Protein AF-A0A9J6CZY0-F1 (afdb_monomer)

Solvent-accessible surface area (backbone atoms only — not comparable to full-atom values): 5750 Å² total; per-residue (Å²): 134,86,79,89,87,78,86,83,83,86,79,96,65,87,76,64,64,69,68,64,76,74,65,79,76,58,60,32,58,51,37,43,50,24,10,52,50,35,54,56,48,44,74,68,67,78,41,70,70,62,41,55,61,31,31,48,60,93,88,57,81,78,58,82,42,39,54,55,43,62,74,70,50,85,88,74,75,53,57,36,9,74,66,42,34,52,54,59,72,74,111

Secondary structure (DSSP, 8-state):
-------------TTSSGGGGG-PPPHHHHHHHHHHHHHHHHHHH--HHHHHHHB--TTSPPPGGGHHHHHH-SS-PPPBPHHHHHHHHT-

Structure (mmCIF, N/CA/C/O backbone):
data_AF-A0A9J6CZY0-F1
#
_entry.id   AF-A0A9J6CZY0-F1
#
loop_
_atom_site.group_PDB
_atom_site.id
_atom_site.type_symbol
_atom_site.label_atom_id
_atom_site.label_alt_id
_atom_site.label_comp_id
_atom_site.label_asym_id
_atom_site.label_entity_id
_atom_site.label_seq_id
_atom_site.pdbx_PDB_ins_code
_atom_site.Cartn_x
_atom_site.Cartn_y
_atom_site.Cartn_z
_atom_site.occupancy
_atom_site.B_iso_or_equiv
_atom_site.auth_seq_id
_atom_site.auth_comp_id
_atom_site.auth_asym_id
_atom_site.auth_atom_id
_atom_site.pdbx_PDB_model_num
ATOM 1 N N . MET A 1 1 ? 57.001 17.277 15.029 1.00 36.09 1 MET A N 1
ATOM 2 C CA . MET A 1 1 ? 56.455 17.293 13.652 1.00 36.09 1 MET A CA 1
ATOM 3 C C . MET A 1 1 ? 56.042 15.873 13.285 1.00 36.09 1 MET A C 1
ATOM 5 O O . MET A 1 1 ? 56.648 14.941 13.791 1.00 36.09 1 MET A O 1
ATOM 9 N N . ARG A 1 2 ? 54.921 15.750 12.565 1.00 39.06 2 ARG A N 1
ATOM 10 C CA . ARG A 1 2 ? 54.040 14.572 12.465 1.00 39.06 2 ARG A CA 1
ATOM 11 C C . ARG A 1 2 ? 54.709 13.298 11.933 1.00 39.06 2 ARG A C 1
ATOM 13 O O . ARG A 1 2 ? 55.545 13.355 11.040 1.00 39.06 2 ARG A O 1
ATOM 20 N N . LEU A 1 3 ? 54.247 12.184 12.509 1.00 40.81 3 LEU A N 1
ATOM 21 C CA . LEU A 1 3 ? 54.540 10.794 12.169 1.00 40.81 3 LEU A CA 1
ATOM 22 C C . LEU A 1 3 ? 54.189 10.442 10.717 1.00 40.81 3 LEU A C 1
ATOM 24 O O . LEU A 1 3 ? 53.339 11.072 10.091 1.00 40.81 3 LEU A O 1
ATOM 28 N N . GLY A 1 4 ? 54.848 9.373 10.264 1.00 45.59 4 GLY A N 1
ATOM 29 C CA . GLY A 1 4 ? 54.743 8.742 8.959 1.00 45.59 4 GLY A CA 1
ATOM 30 C C . GLY A 1 4 ? 53.328 8.576 8.411 1.00 45.59 4 GLY A C 1
ATOM 31 O O . GLY A 1 4 ? 52.401 8.156 9.099 1.00 45.59 4 GLY A O 1
ATOM 32 N N . PHE A 1 5 ? 53.222 8.843 7.116 1.00 37.44 5 PHE A N 1
ATOM 33 C CA . PHE A 1 5 ? 52.131 8.382 6.273 1.00 37.44 5 PHE A CA 1
ATOM 34 C C . PHE A 1 5 ? 52.748 7.982 4.932 1.00 37.44 5 PHE A C 1
ATOM 36 O O . PHE A 1 5 ? 52.747 8.739 3.965 1.00 37.44 5 PHE A O 1
ATOM 43 N N . LEU A 1 6 ? 53.398 6.818 4.922 1.00 45.25 6 LEU A N 1
ATOM 44 C CA . LEU A 1 6 ? 53.843 6.178 3.694 1.00 45.25 6 LEU A CA 1
ATOM 45 C C . LEU A 1 6 ? 52.810 5.106 3.325 1.00 45.25 6 LEU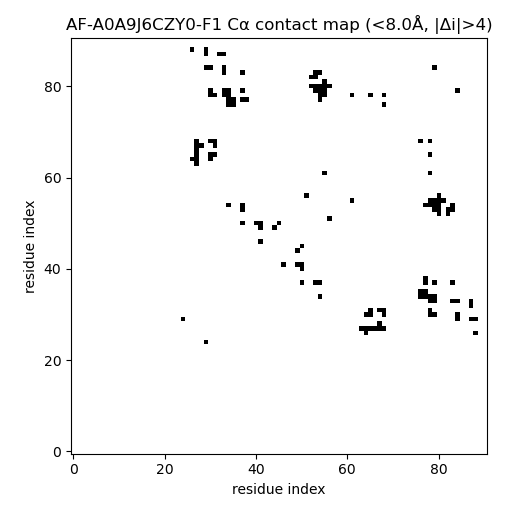 A C 1
ATOM 47 O O . LEU A 1 6 ? 52.450 4.289 4.167 1.00 45.25 6 LEU A O 1
ATOM 51 N N . VAL A 1 7 ? 52.449 5.099 2.041 1.00 47.31 7 VAL A N 1
ATOM 52 C CA . VAL A 1 7 ? 51.782 4.022 1.289 1.00 47.31 7 VAL A CA 1
ATOM 53 C C . VAL A 1 7 ? 50.274 3.878 1.510 1.00 47.31 7 VAL A C 1
ATOM 55 O O . VAL A 1 7 ? 49.861 3.216 2.448 1.00 47.31 7 VAL A O 1
ATOM 58 N N . ILE A 1 8 ? 49.480 4.464 0.599 1.00 47.25 8 ILE A N 1
ATOM 59 C CA . ILE A 1 8 ? 48.619 3.787 -0.410 1.00 47.25 8 ILE A CA 1
ATOM 60 C C . ILE A 1 8 ? 48.377 4.853 -1.507 1.00 47.25 8 ILE A C 1
ATOM 62 O O . ILE A 1 8 ? 47.571 5.757 -1.327 1.00 47.25 8 ILE A O 1
ATOM 66 N N . SER A 1 9 ? 49.252 5.029 -2.500 1.00 47.97 9 SER A N 1
ATOM 67 C CA . SER A 1 9 ? 49.282 4.309 -3.786 1.00 47.97 9 SER A CA 1
ATOM 68 C C . SER A 1 9 ? 47.899 4.001 -4.380 1.00 47.97 9 SER A C 1
ATOM 70 O O . SER A 1 9 ? 47.320 2.958 -4.112 1.00 47.97 9 SER A O 1
ATOM 72 N N . GLU A 1 10 ? 47.423 4.938 -5.199 1.00 58.88 10 GLU A N 1
ATOM 73 C CA . GLU A 1 10 ? 46.616 4.754 -6.414 1.00 58.88 10 GLU A CA 1
ATOM 74 C C . GLU A 1 10 ? 45.456 3.739 -6.400 1.00 58.88 10 GLU A C 1
ATOM 76 O O . GLU A 1 10 ? 45.618 2.556 -6.681 1.00 58.88 10 GLU A O 1
ATOM 81 N N . CYS A 1 11 ? 44.235 4.260 -6.256 1.00 44.56 11 CYS A N 1
ATOM 82 C CA . CYS A 1 11 ? 43.071 3.778 -7.003 1.00 44.56 11 CYS A CA 1
ATOM 83 C C . CYS A 1 11 ? 42.207 4.991 -7.372 1.00 44.56 11 CYS A C 1
ATOM 85 O O . CYS A 1 11 ? 41.481 5.538 -6.541 1.00 44.56 11 CYS A O 1
ATOM 87 N N . GLY A 1 12 ? 42.314 5.448 -8.620 1.00 51.03 12 GLY A N 1
ATOM 88 C CA . GLY A 1 12 ? 41.516 6.552 -9.148 1.00 51.03 12 GLY A CA 1
ATOM 89 C C . GLY A 1 12 ? 40.034 6.192 -9.210 1.00 51.03 12 GLY A C 1
ATOM 90 O O . GLY A 1 12 ? 39.607 5.579 -10.174 1.00 51.03 12 GLY A O 1
ATOM 91 N N . HIS A 1 13 ? 39.254 6.557 -8.190 1.00 53.69 13 HIS A N 1
ATOM 92 C CA . HIS A 1 13 ? 37.788 6.417 -8.162 1.00 53.69 13 HIS A CA 1
ATOM 93 C C . HIS A 1 13 ? 37.122 7.510 -7.295 1.00 53.69 13 HIS A C 1
ATOM 95 O O . HIS A 1 13 ? 36.152 7.270 -6.581 1.00 53.69 13 HIS A O 1
ATOM 101 N N . GLY A 1 14 ? 37.625 8.748 -7.359 1.00 47.56 14 GLY A N 1
ATOM 102 C CA . GLY A 1 14 ? 37.082 9.888 -6.601 1.00 47.56 14 GLY A CA 1
ATOM 103 C C . GLY A 1 14 ? 35.770 10.479 -7.142 1.00 47.56 14 GLY A C 1
ATOM 104 O O . GLY A 1 14 ? 35.129 11.266 -6.454 1.00 47.56 14 GLY A O 1
ATOM 105 N N . SER A 1 15 ? 35.335 10.101 -8.349 1.00 50.66 15 SER A N 1
ATOM 106 C CA . SER A 1 15 ? 34.181 10.726 -9.024 1.00 50.66 15 SER A CA 1
ATOM 107 C C . SER A 1 15 ? 32.868 9.938 -8.920 1.00 50.66 15 SER A C 1
ATOM 109 O O . SER A 1 15 ? 31.835 10.423 -9.370 1.00 50.66 15 SER A O 1
ATOM 111 N N . GLN A 1 16 ? 32.866 8.742 -8.317 1.00 53.12 16 GLN A N 1
ATOM 112 C CA . GLN A 1 16 ? 31.677 7.869 -8.267 1.00 53.12 16 GLN A CA 1
ATOM 113 C C . GLN A 1 16 ? 30.845 7.979 -6.977 1.00 53.12 16 GLN A C 1
ATOM 115 O O . GLN A 1 16 ? 29.785 7.362 -6.873 1.00 53.12 16 GLN A O 1
ATOM 120 N N . HIS A 1 17 ? 31.279 8.768 -5.990 1.00 54.44 17 HIS A N 1
ATOM 121 C CA . HIS A 1 17 ? 30.517 8.947 -4.747 1.00 54.44 17 HIS A CA 1
ATOM 122 C C . HIS A 1 17 ? 29.359 9.947 -4.885 1.00 54.44 17 HIS A C 1
ATOM 124 O O . HIS A 1 17 ? 28.312 9.743 -4.277 1.00 54.44 17 HIS A O 1
ATOM 130 N N . ALA A 1 18 ? 29.503 10.987 -5.715 1.00 54.31 18 ALA A N 1
ATOM 131 C CA . ALA A 1 18 ? 28.473 12.016 -5.890 1.00 54.31 18 ALA A CA 1
ATOM 132 C C . ALA A 1 18 ? 27.205 11.483 -6.585 1.00 54.31 18 ALA A C 1
ATOM 134 O O . ALA A 1 18 ? 26.093 11.856 -6.221 1.00 54.31 18 ALA A O 1
ATOM 135 N N . ALA A 1 19 ? 27.356 10.553 -7.534 1.00 56.31 19 ALA A N 1
ATOM 136 C CA . ALA A 1 19 ? 26.238 9.982 -8.290 1.00 56.31 19 ALA A CA 1
ATOM 137 C C . ALA A 1 19 ? 25.305 9.090 -7.446 1.00 56.31 19 ALA A C 1
ATOM 139 O O . ALA A 1 19 ? 24.152 8.891 -7.815 1.00 56.31 19 ALA A O 1
ATOM 140 N N . LYS A 1 20 ? 25.769 8.576 -6.297 1.00 53.78 20 LYS A N 1
ATOM 141 C CA . LYS A 1 20 ? 24.953 7.735 -5.402 1.00 53.78 20 LYS A CA 1
ATOM 142 C C . LYS A 1 20 ? 24.037 8.535 -4.471 1.00 53.78 20 LYS A C 1
ATOM 144 O O . LYS A 1 20 ? 23.152 7.951 -3.859 1.00 53.78 20 LYS A O 1
ATOM 149 N N . VAL A 1 21 ? 24.230 9.852 -4.364 1.00 56.62 21 VAL A N 1
ATOM 150 C CA . VAL A 1 21 ? 23.447 10.720 -3.462 1.00 56.62 21 VAL A CA 1
ATOM 151 C C . VAL A 1 21 ? 22.068 11.066 -4.051 1.00 56.62 21 VAL A C 1
ATOM 153 O O . VAL A 1 21 ? 21.175 11.473 -3.320 1.00 56.62 21 VAL A O 1
ATOM 156 N N . VAL A 1 22 ? 21.856 10.844 -5.356 1.00 62.53 22 VAL A N 1
ATOM 157 C CA . VAL A 1 22 ? 20.614 11.190 -6.083 1.00 62.53 22 VAL A CA 1
ATOM 158 C C . VAL A 1 22 ? 19.898 9.936 -6.606 1.00 62.53 22 VAL A C 1
ATOM 160 O O . VAL A 1 22 ? 19.261 9.953 -7.656 1.00 62.53 22 VAL A O 1
ATOM 163 N N . GLN A 1 23 ? 20.035 8.798 -5.924 1.00 69.31 23 GLN A N 1
ATOM 164 C CA . GLN A 1 23 ? 19.340 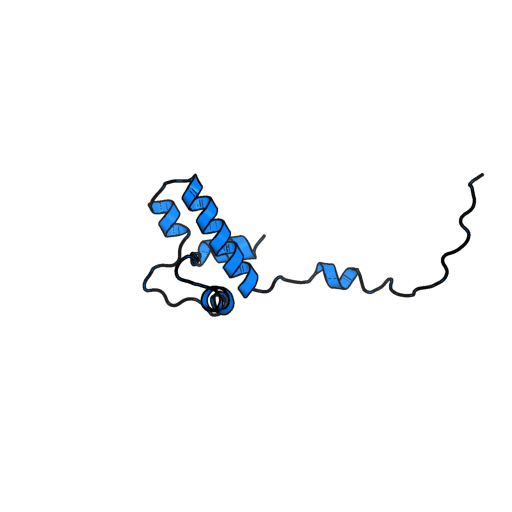7.582 -6.338 1.00 69.31 23 GLN A CA 1
ATOM 165 C C . GLN A 1 23 ? 17.980 7.500 -5.638 1.00 69.31 23 GLN A C 1
ATOM 167 O O . GLN A 1 23 ? 17.902 7.240 -4.440 1.00 69.31 23 GLN A O 1
ATOM 172 N N . ALA A 1 24 ? 16.902 7.738 -6.390 1.00 76.06 24 ALA A N 1
ATOM 173 C C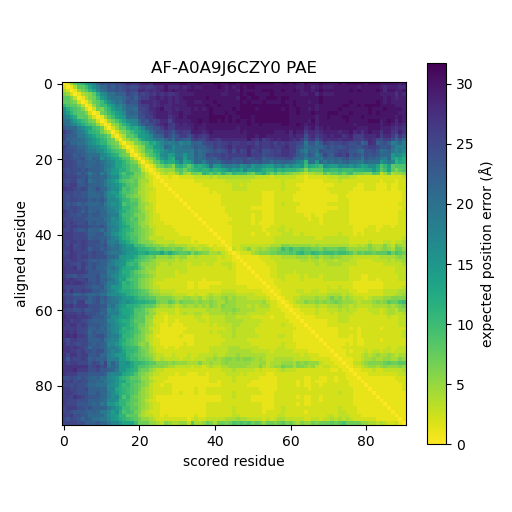A . ALA A 1 24 ? 15.547 7.517 -5.897 1.00 76.06 24 ALA A CA 1
ATOM 174 C C . ALA A 1 24 ? 15.304 6.014 -5.686 1.00 76.06 24 ALA A C 1
ATOM 176 O O . ALA A 1 24 ? 15.718 5.184 -6.501 1.00 76.06 24 ALA A O 1
ATOM 177 N N . SER A 1 25 ? 14.629 5.666 -4.589 1.00 84.56 25 SER A N 1
ATOM 178 C CA . SER A 1 25 ? 14.244 4.279 -4.320 1.00 84.56 25 SER A CA 1
ATOM 179 C C . SER A 1 25 ? 13.212 3.789 -5.341 1.00 84.56 25 SER A C 1
ATOM 181 O O . SER A 1 25 ? 12.385 4.558 -5.830 1.00 84.56 25 SER A O 1
ATOM 183 N N . ASP A 1 26 ? 13.242 2.492 -5.657 1.00 93.75 26 ASP A N 1
ATOM 184 C CA . ASP A 1 26 ? 12.257 1.878 -6.552 1.00 93.75 26 ASP A CA 1
ATOM 185 C C . ASP A 1 26 ? 10.845 2.034 -5.966 1.00 93.75 26 ASP A C 1
ATOM 187 O O . ASP A 1 26 ? 10.582 1.619 -4.834 1.00 93.75 26 ASP A O 1
ATOM 191 N N . SER A 1 27 ? 9.925 2.606 -6.745 1.00 96.00 27 SER A N 1
ATOM 192 C CA . SER A 1 27 ? 8.541 2.855 -6.312 1.00 96.00 27 SER A CA 1
ATOM 193 C C . SER A 1 27 ? 7.822 1.607 -5.785 1.00 96.00 27 SER A C 1
ATOM 195 O O . SER A 1 27 ? 6.981 1.715 -4.895 1.00 96.00 27 SER A O 1
ATOM 197 N N . ARG A 1 28 ? 8.183 0.412 -6.269 1.00 97.38 28 ARG A N 1
ATOM 198 C CA . ARG A 1 28 ? 7.604 -0.857 -5.813 1.00 97.38 28 ARG A CA 1
ATOM 199 C C . ARG A 1 28 ? 8.067 -1.224 -4.408 1.00 97.38 28 ARG A C 1
ATOM 201 O O . ARG A 1 28 ? 7.286 -1.741 -3.612 1.00 97.38 28 ARG A O 1
ATOM 208 N N . LEU A 1 29 ? 9.328 -0.924 -4.090 1.00 96.75 29 LEU A N 1
ATOM 209 C CA . LEU A 1 29 ? 9.867 -1.080 -2.740 1.00 96.75 29 LEU A CA 1
ATOM 210 C C . LEU A 1 29 ? 9.260 -0.048 -1.792 1.00 96.75 29 LEU A C 1
ATOM 212 O O . LEU A 1 29 ? 8.869 -0.412 -0.686 1.00 96.75 29 LEU A O 1
ATOM 216 N N . ILE A 1 30 ? 9.122 1.207 -2.229 1.00 97.62 30 ILE A N 1
ATOM 217 C CA . ILE A 1 30 ? 8.466 2.260 -1.439 1.00 97.62 30 ILE A CA 1
ATOM 218 C C . ILE A 1 30 ? 7.031 1.848 -1.090 1.00 97.62 30 ILE A C 1
ATOM 220 O O . ILE A 1 30 ? 6.648 1.901 0.077 1.00 97.62 30 ILE A O 1
ATOM 224 N N . TYR A 1 31 ? 6.264 1.353 -2.066 1.00 98.12 31 TYR A N 1
ATOM 225 C CA . TYR A 1 31 ? 4.890 0.897 -1.850 1.00 98.12 31 TYR A CA 1
ATOM 226 C C . TYR A 1 31 ? 4.814 -0.279 -0.863 1.00 98.12 31 TYR A C 1
ATOM 228 O O . TYR A 1 31 ? 3.986 -0.284 0.051 1.00 98.12 31 TYR A O 1
ATOM 236 N N . TYR A 1 32 ? 5.723 -1.253 -0.980 1.00 97.88 32 TYR A N 1
ATOM 237 C CA . TYR A 1 32 ? 5.846 -2.344 -0.010 1.00 97.88 32 TYR A CA 1
ATOM 238 C C . TYR A 1 32 ? 6.143 -1.826 1.412 1.00 97.88 32 TYR A C 1
ATOM 240 O O . TYR A 1 32 ? 5.501 -2.246 2.380 1.00 97.88 32 TYR A O 1
ATOM 248 N N . MET A 1 33 ? 7.067 -0.869 1.547 1.00 97.75 33 MET A N 1
ATOM 249 C CA . MET A 1 33 ? 7.403 -0.254 2.837 1.00 97.75 33 MET A CA 1
ATOM 250 C C . MET A 1 33 ? 6.242 0.560 3.412 1.00 97.75 33 MET A C 1
ATOM 252 O O . MET A 1 33 ? 5.982 0.484 4.613 1.00 97.75 33 MET A O 1
ATOM 256 N N . ALA A 1 34 ? 5.485 1.275 2.582 1.00 98.12 34 ALA A N 1
ATOM 257 C CA . ALA A 1 34 ? 4.284 1.979 3.014 1.00 98.12 34 ALA A CA 1
ATOM 258 C C . ALA A 1 34 ? 3.223 1.013 3.576 1.00 98.12 34 ALA A C 1
ATOM 260 O O . ALA A 1 34 ? 2.601 1.312 4.597 1.00 98.12 34 ALA A O 1
ATOM 261 N N . GLY A 1 35 ? 3.082 -0.188 3.005 1.00 97.56 35 GLY A N 1
ATOM 262 C CA . GLY A 1 35 ? 2.254 -1.256 3.579 1.00 97.56 35 GLY A CA 1
ATOM 263 C C . GLY A 1 35 ? 2.727 -1.721 4.965 1.00 97.56 35 GLY A C 1
ATOM 264 O O . GLY A 1 35 ? 1.920 -1.954 5.871 1.00 97.56 35 GLY A O 1
ATOM 265 N N . TYR A 1 36 ? 4.044 -1.799 5.179 1.00 96.88 36 TYR A N 1
ATOM 266 C CA . TYR A 1 36 ? 4.617 -2.093 6.496 1.00 96.88 36 TYR A CA 1
ATOM 267 C C . TYR A 1 36 ? 4.350 -0.974 7.514 1.00 96.88 36 TYR A C 1
ATOM 269 O O . TYR A 1 36 ? 3.964 -1.262 8.653 1.00 96.88 36 TYR A O 1
ATOM 277 N N . VAL A 1 37 ? 4.489 0.292 7.103 1.00 96.81 37 VAL A N 1
ATOM 278 C CA . VAL A 1 37 ? 4.130 1.457 7.928 1.00 96.81 37 VAL A CA 1
ATOM 279 C C . VAL A 1 37 ? 2.658 1.384 8.325 1.00 96.81 37 VAL A C 1
ATOM 281 O O . VAL A 1 37 ? 2.357 1.483 9.512 1.00 96.81 37 VAL A O 1
ATOM 284 N N . ALA A 1 38 ? 1.751 1.106 7.380 1.00 96.75 38 ALA A N 1
ATOM 285 C CA . ALA A 1 38 ? 0.327 0.936 7.674 1.00 9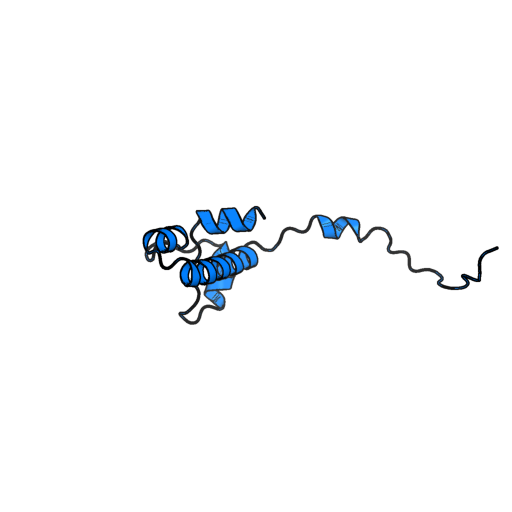6.75 38 ALA A CA 1
ATOM 286 C C . ALA A 1 38 ? 0.101 -0.125 8.761 1.00 96.75 38 ALA A C 1
ATOM 288 O O . ALA A 1 38 ? -0.584 0.133 9.750 1.00 96.75 38 ALA A O 1
ATOM 289 N N . ARG A 1 39 ? 0.741 -1.296 8.633 1.00 95.31 39 ARG A N 1
ATOM 290 C CA . ARG A 1 39 ? 0.628 -2.382 9.619 1.00 95.31 39 ARG A CA 1
ATOM 291 C C . ARG A 1 39 ? 1.072 -1.948 11.014 1.00 95.31 39 ARG A C 1
ATOM 293 O O . ARG A 1 39 ? 0.390 -2.251 11.993 1.00 95.31 39 ARG A O 1
ATOM 300 N N . LYS A 1 40 ? 2.214 -1.264 11.120 1.00 95.38 40 LYS A N 1
ATOM 301 C CA . LYS A 1 40 ? 2.746 -0.794 12.408 1.00 95.38 40 LYS A CA 1
ATOM 302 C C . LYS A 1 40 ? 1.860 0.278 13.033 1.00 95.38 40 LYS A C 1
ATOM 304 O O . LYS A 1 40 ? 1.582 0.198 14.227 1.00 95.38 40 LYS A O 1
ATOM 309 N N . SER A 1 41 ? 1.373 1.217 12.229 1.00 94.94 41 SER A N 1
ATOM 310 C CA . SER A 1 41 ? 0.466 2.271 12.676 1.00 94.94 41 SER A CA 1
ATOM 311 C C . SER A 1 41 ? -0.853 1.696 13.189 1.00 94.94 41 SER A C 1
ATOM 313 O O . SER A 1 41 ? -1.244 1.988 14.312 1.00 94.94 41 SER A O 1
ATOM 315 N N . ILE A 1 42 ? -1.497 0.793 12.442 1.00 94.62 42 ILE A N 1
ATOM 316 C CA . ILE A 1 42 ? -2.771 0.167 12.844 1.00 94.62 42 ILE A CA 1
ATOM 317 C C . ILE A 1 42 ? -2.628 -0.606 14.158 1.00 94.62 42 ILE A C 1
ATOM 319 O O . ILE A 1 42 ? -3.473 -0.483 15.047 1.00 94.62 42 ILE A O 1
ATOM 323 N N . ALA A 1 43 ? -1.533 -1.358 14.312 1.00 93.00 43 ALA A N 1
ATOM 324 C CA . ALA A 1 43 ? -1.246 -2.085 15.546 1.00 93.00 43 ALA A CA 1
ATOM 325 C C . ALA A 1 43 ? -1.093 -1.155 16.767 1.00 93.00 43 ALA A C 1
ATOM 327 O O . ALA A 1 43 ? -1.365 -1.576 17.891 1.00 93.00 43 ALA A O 1
ATOM 328 N N . CYS A 1 44 ? -0.679 0.098 16.552 1.00 92.31 44 CYS A N 1
ATOM 329 C CA . CYS A 1 44 ? -0.486 1.097 17.599 1.00 92.31 44 CYS A CA 1
ATOM 330 C C . CYS A 1 44 ? -1.768 1.892 17.899 1.00 92.31 44 CYS A C 1
ATOM 332 O O . CYS A 1 44 ? -2.178 2.001 19.052 1.00 92.31 44 CYS A O 1
ATOM 334 N N . THR A 1 45 ? -2.421 2.436 16.869 1.00 84.88 45 THR A N 1
ATOM 335 C CA . THR A 1 45 ? -3.447 3.478 17.023 1.00 84.88 45 THR A CA 1
ATOM 336 C C . THR A 1 45 ? -4.834 2.925 17.377 1.00 84.88 45 THR A C 1
ATOM 338 O O . THR A 1 45 ? -5.660 3.687 17.865 1.00 84.88 45 THR A O 1
ATOM 341 N N . LYS A 1 46 ? -5.118 1.625 17.159 1.00 85.38 46 LYS A N 1
ATOM 342 C CA . LYS A 1 46 ? -6.407 0.938 17.459 1.00 85.38 46 LYS A CA 1
ATOM 343 C C . LYS A 1 46 ? -7.686 1.705 17.047 1.00 85.38 46 LYS A C 1
ATOM 345 O O . LYS A 1 46 ? -8.770 1.422 17.547 1.00 85.38 46 LYS A O 1
ATOM 350 N N . CYS A 1 47 ? -7.574 2.658 16.124 1.00 93.31 47 CYS A N 1
ATOM 351 C CA . CYS A 1 47 ? -8.663 3.495 15.637 1.00 93.31 47 CYS A CA 1
ATO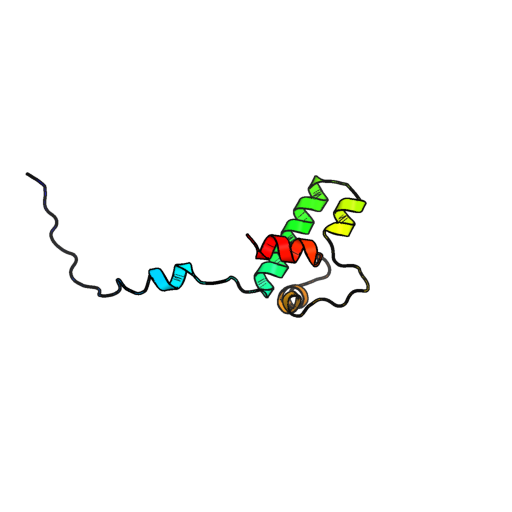M 352 C C . CYS A 1 47 ? -9.090 3.009 14.251 1.00 93.31 47 CYS A C 1
ATOM 354 O O . CYS A 1 47 ? -8.266 2.923 13.333 1.00 93.31 47 CYS A O 1
ATOM 356 N N . ALA A 1 48 ? -10.375 2.688 14.098 1.00 93.00 48 ALA A N 1
ATOM 357 C CA . ALA A 1 48 ? -10.920 2.160 12.850 1.00 93.00 48 ALA A CA 1
A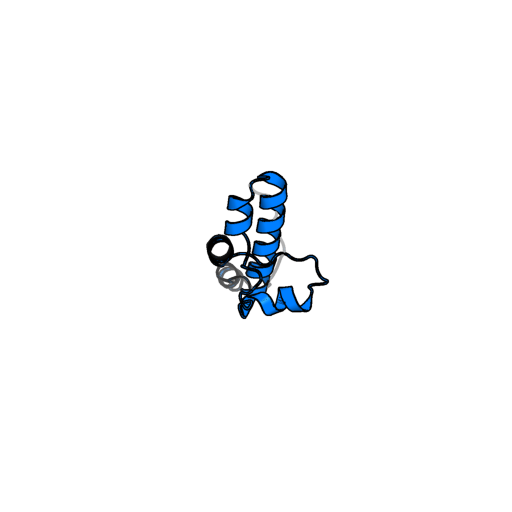TOM 358 C C . ALA A 1 48 ? -10.839 3.184 11.708 1.00 93.00 48 ALA A C 1
ATOM 360 O O . ALA A 1 48 ? -10.388 2.842 10.618 1.00 93.00 48 ALA A O 1
ATOM 361 N N . GLU A 1 49 ? -11.183 4.445 11.978 1.00 94.06 49 GLU A N 1
ATOM 362 C CA . GLU A 1 49 ? -11.131 5.519 10.982 1.00 94.06 49 GLU A CA 1
ATOM 363 C C . GLU A 1 49 ? -9.695 5.763 10.500 1.00 94.06 49 GLU A C 1
ATOM 365 O O . GLU A 1 49 ? -9.433 5.789 9.297 1.00 94.06 49 GLU A O 1
ATOM 370 N N . CYS A 1 50 ? -8.728 5.837 11.425 1.00 92.50 50 CYS A N 1
ATOM 371 C CA . CYS A 1 50 ? -7.315 5.950 11.059 1.00 92.50 50 CYS A CA 1
ATOM 372 C C . CYS A 1 50 ? -6.862 4.755 10.212 1.00 92.50 50 CYS A C 1
ATOM 374 O O . CYS A 1 50 ? -6.155 4.933 9.226 1.00 92.50 50 CYS A O 1
ATOM 376 N N . SER A 1 51 ? -7.293 3.540 10.561 1.00 93.75 51 SER A N 1
ATOM 377 C CA . SER A 1 51 ? -6.947 2.333 9.802 1.00 93.75 51 SER A CA 1
ATOM 378 C C . SER A 1 51 ? -7.479 2.393 8.369 1.00 93.75 51 SER A C 1
ATOM 380 O O . SER A 1 51 ? -6.752 2.062 7.437 1.00 93.75 51 SER A O 1
ATOM 382 N N . GLN A 1 52 ? -8.708 2.877 8.177 1.00 94.56 52 GLN A N 1
ATOM 383 C CA . GLN A 1 52 ? -9.294 3.071 6.849 1.00 94.56 52 GLN A CA 1
ATOM 384 C C . GLN A 1 52 ? -8.545 4.127 6.031 1.00 94.56 52 GLN A C 1
ATOM 386 O O . GLN A 1 52 ? -8.356 3.944 4.836 1.00 94.56 52 GLN A O 1
ATOM 391 N N . GLN A 1 53 ? -8.063 5.205 6.657 1.00 95.25 53 GLN A N 1
ATOM 392 C CA . GLN A 1 53 ? -7.278 6.221 5.947 1.00 95.25 53 GLN A CA 1
ATOM 393 C C . GLN A 1 53 ? -5.877 5.742 5.539 1.00 95.25 53 GLN A C 1
ATOM 395 O O . GLN A 1 53 ? -5.285 6.293 4.607 1.00 95.25 53 GLN A O 1
ATOM 400 N N . LEU A 1 54 ? -5.331 4.734 6.223 1.00 96.88 54 LEU A N 1
ATOM 401 C CA . LEU A 1 54 ? -4.002 4.180 5.952 1.00 96.88 54 LEU A CA 1
ATOM 402 C C . LEU A 1 54 ? -4.007 3.068 4.901 1.00 96.88 54 LEU A C 1
ATOM 404 O O . LEU A 1 54 ? -2.947 2.765 4.353 1.00 96.88 54 LEU A O 1
ATOM 408 N N . LEU A 1 55 ? -5.161 2.463 4.618 1.00 96.88 55 LEU A N 1
ATOM 409 C CA . LEU A 1 55 ? -5.282 1.311 3.729 1.00 96.88 55 LEU A CA 1
ATOM 410 C C . LEU A 1 55 ? -6.007 1.651 2.431 1.00 96.88 55 LEU A C 1
ATOM 412 O O . LEU A 1 55 ? -6.878 2.515 2.385 1.00 96.88 55 LEU A O 1
ATOM 416 N N . GLN A 1 56 ? -5.640 0.941 1.372 1.00 96.44 56 GLN A N 1
ATOM 417 C CA . GLN A 1 56 ? -6.406 0.920 0.135 1.00 96.44 56 GLN A CA 1
ATOM 418 C C . GLN A 1 56 ? -7.776 0.268 0.382 1.00 96.44 56 GLN A C 1
ATOM 420 O O . GLN A 1 56 ? -7.891 -0.691 1.154 1.00 96.44 56 GLN A O 1
ATOM 425 N N . ALA A 1 57 ? -8.820 0.780 -0.274 1.00 93.19 57 ALA A N 1
ATOM 426 C CA . ALA A 1 57 ? -10.145 0.174 -0.222 1.00 93.19 57 ALA A CA 1
ATOM 427 C C . ALA A 1 57 ? -10.136 -1.217 -0.878 1.00 93.19 57 ALA A C 1
ATOM 429 O O . ALA A 1 57 ? -9.413 -1.461 -1.842 1.00 93.19 57 ALA A O 1
ATOM 430 N N . LYS A 1 58 ? -10.963 -2.134 -0.363 1.00 87.50 58 LYS A N 1
ATOM 431 C CA . LYS A 1 58 ? -10.971 -3.544 -0.789 1.00 87.50 58 LYS A CA 1
ATOM 432 C C . LYS A 1 58 ? -11.320 -3.735 -2.271 1.00 87.50 58 LYS A C 1
ATOM 434 O O . LYS A 1 58 ? -10.809 -4.661 -2.890 1.00 87.50 58 LYS A O 1
ATOM 439 N N . ASP A 1 59 ? -12.164 -2.863 -2.812 1.00 89.56 59 ASP A N 1
ATOM 440 C CA . ASP A 1 59 ? -12.650 -2.932 -4.196 1.00 89.56 59 ASP A CA 1
ATOM 441 C C . ASP A 1 59 ? -11.808 -2.090 -5.171 1.00 89.56 59 ASP A C 1
ATOM 443 O O . ASP A 1 59 ? -12.087 -2.041 -6.367 1.00 89.56 59 ASP A O 1
ATOM 447 N N . GLU A 1 60 ? -10.771 -1.411 -4.675 1.00 92.19 60 GLU A N 1
ATOM 448 C CA . GLU A 1 60 ? -9.892 -0.594 -5.504 1.00 92.19 60 GLU A CA 1
ATOM 449 C C . GLU A 1 60 ? -8.801 -1.459 -6.140 1.00 92.19 60 GLU A C 1
ATOM 451 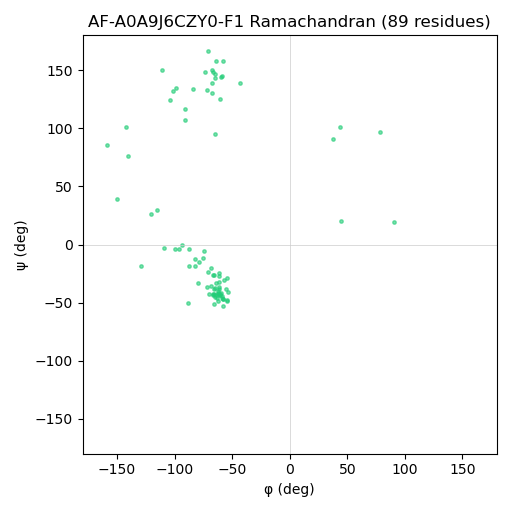O O . GLU A 1 60 ? -8.155 -2.266 -5.468 1.00 92.19 60 GLU A O 1
ATOM 456 N N . SER A 1 61 ? -8.565 -1.272 -7.442 1.00 93.62 61 SER A N 1
ATOM 457 C CA . SER A 1 61 ? -7.463 -1.943 -8.131 1.00 93.62 61 SER A CA 1
ATOM 458 C C . SER A 1 61 ? -6.119 -1.413 -7.617 1.00 93.62 61 SER A C 1
ATOM 460 O O . SER A 1 61 ? -5.910 -0.198 -7.627 1.00 93.62 61 SER A O 1
ATOM 462 N N . PRO A 1 62 ? -5.166 -2.284 -7.238 1.00 93.44 62 PRO A N 1
ATOM 463 C CA . PRO A 1 62 ? -3.831 -1.849 -6.850 1.00 93.44 62 PRO A CA 1
ATOM 464 C C . PRO A 1 62 ? -3.123 -1.084 -7.982 1.00 93.44 62 PRO A C 1
ATOM 466 O O . PRO A 1 62 ? -3.276 -1.444 -9.155 1.00 93.44 62 PRO A O 1
ATOM 469 N N . PRO A 1 63 ? -2.313 -0.059 -7.663 1.00 96.12 63 PRO A N 1
ATOM 470 C CA . PRO A 1 63 ? -1.512 0.650 -8.656 1.00 96.12 63 PRO A CA 1
ATOM 471 C C . PRO A 1 63 ? -0.355 -0.222 -9.169 1.00 96.12 63 PRO A C 1
ATOM 473 O O . PRO A 1 63 ? 0.038 -1.198 -8.535 1.00 96.12 63 PRO A O 1
ATOM 476 N N . ALA A 1 64 ? 0.291 0.178 -10.271 1.00 96.94 64 ALA A N 1
ATOM 477 C CA . ALA A 1 64 ? 1.447 -0.544 -10.829 1.00 96.94 64 ALA A CA 1
ATOM 478 C C . ALA A 1 64 ? 2.616 -0.713 -9.829 1.00 96.94 64 ALA A C 1
ATOM 480 O O . ALA A 1 64 ? 3.328 -1.723 -9.848 1.00 96.94 64 ALA A O 1
ATOM 481 N N . ALA A 1 65 ? 2.781 0.246 -8.912 1.00 96.69 65 ALA A N 1
ATOM 482 C CA . ALA A 1 65 ? 3.758 0.173 -7.824 1.00 96.69 65 ALA A CA 1
ATOM 483 C C . ALA A 1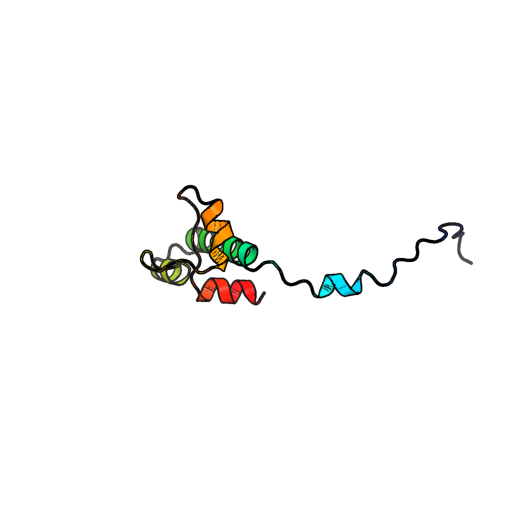 65 ? 3.509 -1.021 -6.880 1.00 96.69 65 ALA A C 1
ATOM 485 O O . ALA A 1 65 ? 4.445 -1.543 -6.284 1.00 96.69 65 ALA A O 1
ATOM 486 N N . ALA A 1 66 ? 2.279 -1.531 -6.801 1.00 97.19 66 ALA A N 1
ATOM 487 C CA . ALA A 1 66 ? 1.943 -2.693 -5.988 1.00 97.19 66 ALA A CA 1
ATOM 488 C C . ALA A 1 66 ? 2.425 -4.028 -6.581 1.00 97.19 66 ALA A C 1
ATOM 490 O O . ALA A 1 66 ? 2.290 -5.054 -5.923 1.00 97.19 66 ALA A O 1
ATOM 491 N N . SER A 1 67 ? 2.993 -4.045 -7.793 1.00 97.56 67 SER A N 1
ATOM 492 C CA . SER A 1 67 ? 3.424 -5.276 -8.479 1.00 97.56 67 SER A CA 1
ATOM 493 C C . SER A 1 67 ? 4.363 -6.154 -7.646 1.00 97.56 67 SER A C 1
ATOM 495 O O . SER A 1 67 ? 4.191 -7.371 -7.625 1.00 97.56 67 SER A O 1
ATOM 497 N N . LEU A 1 68 ? 5.315 -5.559 -6.917 1.00 97.19 68 LEU A N 1
ATOM 498 C CA . LEU A 1 68 ? 6.177 -6.311 -6.001 1.00 97.19 68 LEU A CA 1
ATOM 499 C C . LEU A 1 68 ? 5.376 -6.892 -4.836 1.00 97.19 68 LEU A C 1
ATOM 501 O O . LEU A 1 68 ? 5.483 -8.085 -4.571 1.00 97.19 68 LEU A O 1
ATOM 505 N N . THR A 1 69 ? 4.581 -6.058 -4.157 1.00 97.00 69 THR A N 1
ATOM 506 C CA . THR A 1 69 ? 3.738 -6.480 -3.031 1.00 97.00 69 THR A CA 1
ATOM 507 C C . THR A 1 69 ? 2.840 -7.638 -3.443 1.00 97.00 69 THR A C 1
ATOM 509 O O . THR A 1 69 ? 2.848 -8.660 -2.771 1.00 97.00 69 THR A O 1
ATOM 512 N N . ALA A 1 70 ? 2.157 -7.528 -4.584 1.00 96.56 70 ALA A N 1
ATOM 513 C CA . ALA A 1 70 ? 1.291 -8.570 -5.123 1.00 96.56 70 ALA A CA 1
ATOM 514 C C . ALA A 1 70 ? 2.049 -9.863 -5.453 1.00 96.56 70 ALA A C 1
ATOM 516 O O . ALA A 1 70 ? 1.557 -10.947 -5.158 1.00 96.56 70 ALA A O 1
ATOM 517 N N . ALA A 1 71 ? 3.259 -9.767 -6.012 1.00 97.44 71 ALA A N 1
ATOM 518 C CA . ALA A 1 71 ? 4.069 -10.939 -6.344 1.00 97.44 71 ALA A CA 1
ATOM 519 C C . ALA A 1 71 ? 4.529 -11.736 -5.110 1.00 97.44 71 ALA A C 1
ATOM 521 O O . ALA A 1 71 ? 4.792 -12.934 -5.220 1.00 97.44 71 ALA A O 1
ATOM 522 N N . VAL A 1 72 ? 4.648 -11.087 -3.947 1.00 96.38 72 VAL A N 1
ATOM 523 C CA . VAL A 1 72 ? 5.114 -11.724 -2.701 1.00 96.38 72 VAL A CA 1
ATOM 524 C C . VAL A 1 72 ? 4.014 -11.897 -1.653 1.00 96.38 72 VAL A C 1
ATOM 526 O O . VAL A 1 72 ? 4.269 -12.477 -0.595 1.00 96.38 72 VAL A O 1
ATOM 529 N N . ASP A 1 73 ? 2.801 -11.416 -1.924 1.00 95.31 73 ASP A N 1
ATOM 530 C CA . ASP A 1 73 ? 1.681 -11.523 -0.999 1.00 95.31 73 ASP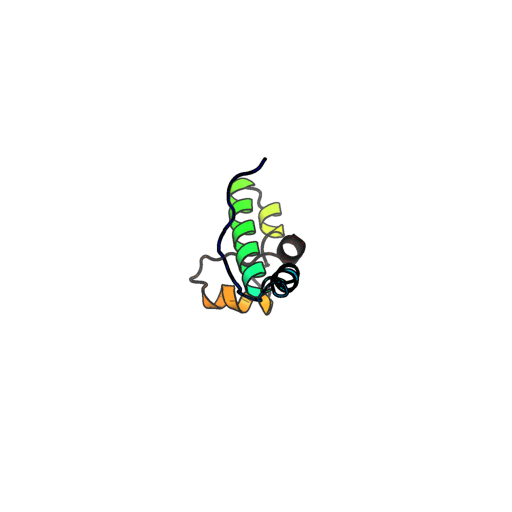 A CA 1
ATOM 531 C C . ASP A 1 73 ? 1.160 -12.956 -0.913 1.00 95.31 73 ASP A C 1
ATOM 533 O O . ASP A 1 73 ? 0.926 -13.639 -1.907 1.00 95.31 73 ASP A O 1
ATOM 537 N N . ARG A 1 74 ? 0.966 -13.408 0.324 1.00 94.00 74 ARG A N 1
ATOM 538 C CA . ARG A 1 74 ? 0.427 -14.729 0.670 1.00 94.00 74 ARG A CA 1
ATOM 539 C C . ARG A 1 74 ? -0.850 -14.605 1.504 1.00 94.00 74 ARG A C 1
ATOM 541 O O . ARG A 1 74 ? -1.145 -15.480 2.311 1.00 94.00 74 ARG A O 1
ATOM 548 N N . GLY A 1 75 ? -1.570 -13.493 1.344 1.00 90.81 75 GLY A N 1
ATOM 549 C CA . GLY A 1 75 ? -2.820 -13.191 2.045 1.00 90.81 75 GLY A CA 1
ATOM 550 C C . GLY A 1 75 ? -2.635 -12.435 3.360 1.00 90.81 75 GLY A C 1
ATOM 551 O O . GLY A 1 75 ? -3.519 -12.463 4.210 1.00 90.81 75 GLY A O 1
ATOM 552 N N . GLY A 1 76 ? -1.483 -11.790 3.559 1.00 89.31 76 GLY A N 1
ATOM 553 C CA . GLY A 1 76 ? -1.167 -11.119 4.821 1.00 89.31 76 GLY A CA 1
ATOM 554 C C . GLY A 1 76 ? -0.694 -9.683 4.666 1.00 89.31 76 GLY A C 1
ATOM 555 O O . GLY A 1 76 ? -0.697 -8.947 5.654 1.00 89.31 76 GLY A O 1
ATOM 556 N N . LEU A 1 77 ? -0.241 -9.267 3.483 1.00 95.12 77 LEU A N 1
ATOM 557 C CA . LEU A 1 77 ? 0.278 -7.916 3.285 1.00 95.12 77 LEU A CA 1
ATOM 558 C C . LEU A 1 77 ? -0.854 -6.888 3.262 1.00 95.12 77 LEU A C 1
ATOM 560 O O . LEU A 1 77 ? -1.981 -7.168 2.868 1.00 95.12 77 LEU A O 1
ATOM 564 N N . LEU A 1 78 ? -0.535 -5.687 3.741 1.00 96.12 78 LEU A N 1
ATOM 565 C CA . LEU A 1 78 ? -1.457 -4.560 3.723 1.00 96.12 78 LEU A CA 1
ATOM 566 C C . LEU A 1 78 ? -1.085 -3.645 2.566 1.00 96.12 78 LEU A C 1
ATOM 568 O O . LEU A 1 78 ? 0.084 -3.290 2.408 1.00 96.12 78 LEU A O 1
ATOM 572 N N . TYR A 1 79 ? -2.090 -3.261 1.789 1.00 97.19 79 TYR A N 1
ATOM 573 C CA . TYR A 1 79 ? -1.940 -2.336 0.676 1.00 97.19 79 TYR A CA 1
ATOM 574 C C . TYR A 1 79 ? -2.184 -0.922 1.214 1.00 97.19 79 TYR A C 1
ATOM 576 O O . TYR A 1 79 ? -3.270 -0.659 1.742 1.00 97.19 79 TYR A O 1
ATOM 584 N N . PRO A 1 80 ? -1.177 -0.033 1.179 1.00 98.06 80 PRO A N 1
ATOM 585 C CA . PRO A 1 80 ? -1.304 1.318 1.705 1.00 98.06 80 PRO A CA 1
ATOM 586 C C . PRO A 1 80 ? -2.280 2.145 0.865 1.00 98.06 80 PRO A C 1
ATOM 588 O O . PRO A 1 80 ? -2.383 1.967 -0.349 1.00 98.06 80 PRO A O 1
ATOM 591 N N . SER A 1 81 ? -2.949 3.103 1.502 1.00 97.75 81 SER A N 1
ATOM 592 C CA . SER A 1 81 ? -3.733 4.107 0.784 1.00 97.75 81 SER A CA 1
ATOM 593 C C . SER A 1 81 ? -2.832 4.984 -0.091 1.00 97.75 81 SER A C 1
ATOM 595 O O . SER A 1 81 ? -1.640 5.162 0.187 1.00 97.75 81 SER A O 1
ATOM 597 N N . ALA A 1 82 ? -3.414 5.612 -1.116 1.00 96.94 82 ALA A N 1
ATOM 598 C CA . ALA A 1 82 ? -2.693 6.559 -1.965 1.00 96.94 82 ALA A CA 1
ATOM 599 C C . ALA A 1 82 ? -2.037 7.695 -1.153 1.00 96.94 82 ALA A C 1
ATOM 601 O O . ALA A 1 82 ? -0.898 8.074 -1.426 1.00 96.94 82 ALA A O 1
ATOM 602 N N . LYS A 1 83 ? -2.722 8.191 -0.110 1.00 97.00 83 LYS A N 1
ATOM 603 C CA . LYS A 1 83 ? -2.207 9.245 0.780 1.00 97.00 83 LYS A CA 1
ATOM 604 C C . LYS A 1 83 ? -0.989 8.778 1.576 1.00 97.00 83 LYS A C 1
ATOM 606 O O . LYS A 1 83 ? -0.001 9.503 1.648 1.00 97.00 83 LYS A O 1
ATOM 611 N N . LEU A 1 84 ? -1.040 7.573 2.148 1.00 97.50 84 LEU A N 1
ATOM 612 C CA . LEU A 1 84 ? 0.087 7.029 2.902 1.00 97.50 84 LEU A CA 1
ATOM 613 C C . LEU A 1 84 ? 1.284 6.744 1.989 1.00 97.50 84 LEU A C 1
ATOM 615 O O . LEU A 1 84 ? 2.411 7.082 2.335 1.00 97.50 84 LEU A O 1
ATOM 619 N N . ASN A 1 85 ? 1.047 6.162 0.812 1.00 97.81 85 ASN A N 1
ATOM 620 C CA . ASN A 1 85 ? 2.113 5.914 -0.152 1.00 97.81 85 ASN A CA 1
ATOM 621 C C . ASN A 1 85 ? 2.787 7.220 -0.608 1.00 97.81 85 ASN A C 1
ATOM 623 O O . ASN A 1 85 ? 4.014 7.287 -0.662 1.00 97.81 85 ASN A O 1
ATOM 627 N N . ALA A 1 86 ? 2.006 8.270 -0.886 1.00 97.12 86 ALA A N 1
ATOM 628 C CA . ALA A 1 86 ? 2.539 9.586 -1.237 1.00 97.12 86 ALA A CA 1
ATOM 629 C C . ALA A 1 86 ? 3.389 10.182 -0.105 1.00 97.12 86 ALA A C 1
ATOM 631 O O . ALA A 1 86 ? 4.485 10.673 -0.366 1.00 97.12 86 ALA A O 1
ATOM 632 N N . LEU A 1 87 ? 2.927 10.071 1.147 1.00 97.19 87 LEU A N 1
ATOM 633 C CA . LEU A 1 87 ? 3.694 10.501 2.316 1.00 97.19 87 LEU A CA 1
ATOM 634 C C . LEU A 1 87 ? 5.044 9.780 2.388 1.00 97.19 87 LEU A C 1
ATOM 636 O O . LEU A 1 87 ? 6.074 10.439 2.448 1.00 97.19 87 LEU A O 1
ATOM 640 N N . VAL A 1 88 ? 5.055 8.445 2.331 1.00 96.38 88 VAL A N 1
ATOM 641 C CA . VAL A 1 88 ? 6.296 7.652 2.424 1.00 96.38 88 VAL A CA 1
ATOM 642 C C . VAL A 1 88 ? 7.235 7.920 1.243 1.00 96.38 88 VAL A C 1
ATOM 644 O O . VAL A 1 88 ? 8.444 7.916 1.426 1.00 96.38 88 VAL A O 1
ATOM 647 N N . THR A 1 89 ? 6.700 8.203 0.053 1.00 95.75 89 THR A N 1
ATOM 648 C CA . THR A 1 89 ? 7.501 8.578 -1.128 1.00 95.75 89 THR A CA 1
ATOM 649 C C . THR A 1 89 ? 8.207 9.929 -0.957 1.00 95.75 89 THR A C 1
ATOM 651 O O . THR A 1 89 ? 9.225 10.165 -1.598 1.00 95.75 89 THR A O 1
ATOM 654 N N . SER A 1 90 ? 7.659 10.825 -0.130 1.00 93.62 90 SER A N 1
ATOM 655 C CA . SER A 1 90 ? 8.202 12.173 0.091 1.00 93.62 90 SER A CA 1
ATOM 656 C C . SER A 1 90 ? 9.267 12.271 1.192 1.00 93.62 90 SER A C 1
ATOM 658 O O . SER A 1 90 ? 9.796 13.362 1.402 1.00 93.62 90 SER A O 1
ATOM 660 N N . LEU A 1 91 ? 9.544 11.168 1.900 1.00 85.75 91 LEU A N 1
ATOM 661 C CA . LEU A 1 91 ? 10.565 11.073 2.953 1.00 85.75 91 LEU A CA 1
ATOM 662 C C . LEU A 1 91 ? 11.952 10.795 2.362 1.00 85.75 91 LEU A C 1
ATOM 664 O O . LEU A 1 91 ? 12.921 11.365 2.908 1.00 85.75 91 LEU A O 1
#

Radius of gyration: 21.49 Å; Cα contacts (8 Å, |Δi|>4): 72; chains: 1; bounding box: 69×32×28 Å

InterPro domains:
  IPR055035 DNA transposase THAP9, C-terminal domain [PF22824] (28-88)

Sequence (91 aa):
MRLGFLVISECGHGSQHAAKVVQASDSRLIYYMAGYVARKSIACTKCAECSQQLLQAKDESPPAAASLTAAVDRGGLLYPSAKLNALVTSL

Organism: Rhipicephalus microplus (NCBI:txid6941)

Foldseek 3Di:
DDDDDDDDDDDPDPPPPVVVVPDQDQLLVLQQVLQVVLVVCCVPPVDPVVNVQFADDPPDDADPSVVNVVVPDPPDTTGTDPVSSVVSSVD

Mean predicted aligned error: 10.74 Å

pLDDT: mean 83.36, std 20.01, range [36.09, 98.12]